Protein AF-A0A2P7U2L6-F1 (afdb_monomer_lite)

Radius of gyration: 20.57 Å; chains: 1; bounding box: 65×36×45 Å

Organism: NCBI:txid90242

Structure (mmCIF, N/CA/C/O backbone):
data_AF-A0A2P7U2L6-F1
#
_entry.id   AF-A0A2P7U2L6-F1
#
loop_
_atom_site.group_PDB
_atom_site.id
_atom_site.type_symbol
_atom_site.label_atom_id
_atom_site.label_alt_id
_atom_site.label_comp_id
_atom_site.label_asym_id
_atom_site.label_entity_id
_atom_site.label_seq_id
_atom_site.pdbx_PDB_ins_code
_atom_site.Cartn_x
_atom_site.Cartn_y
_atom_site.Cartn_z
_atom_site.occupancy
_atom_site.B_iso_or_equiv
_atom_site.auth_seq_id
_atom_site.auth_comp_id
_atom_site.auth_asym_id
_atom_site.auth_atom_id
_atom_site.pdbx_PDB_model_num
ATOM 1 N N . MET A 1 1 ? -16.203 23.470 31.481 1.00 56.00 1 MET A N 1
ATOM 2 C CA . MET A 1 1 ? -15.630 22.187 31.022 1.00 56.00 1 MET A CA 1
ATOM 3 C C . MET A 1 1 ? -15.504 22.270 29.515 1.00 56.00 1 MET A C 1
ATOM 5 O O . MET A 1 1 ? -16.449 22.721 28.888 1.00 56.00 1 MET A O 1
ATOM 9 N N . ASN A 1 2 ? -14.332 21.952 28.962 1.00 79.12 2 ASN A N 1
ATOM 10 C CA . ASN A 1 2 ? -14.069 22.022 27.524 1.00 79.12 2 ASN A CA 1
ATOM 11 C C . ASN A 1 2 ? -14.685 20.784 26.848 1.00 79.12 2 ASN A C 1
ATOM 13 O O . ASN A 1 2 ? -14.242 19.657 27.087 1.00 79.12 2 ASN A O 1
ATOM 17 N N . ASP A 1 3 ? -15.700 20.975 26.007 1.00 81.88 3 ASP A N 1
ATOM 18 C CA . ASP A 1 3 ? -16.376 19.870 25.308 1.00 81.88 3 ASP A CA 1
ATOM 19 C C . ASP A 1 3 ? -15.409 19.089 24.403 1.00 81.88 3 ASP A C 1
ATOM 21 O O . ASP A 1 3 ? -15.512 17.869 24.275 1.00 81.88 3 ASP A O 1
ATOM 25 N N . ILE A 1 4 ? -14.397 19.774 23.856 1.00 78.88 4 ILE A N 1
ATOM 26 C CA . ILE A 1 4 ? -13.320 19.179 23.052 1.00 78.88 4 ILE A CA 1
ATOM 27 C C . ILE A 1 4 ? -12.467 18.223 23.896 1.00 78.88 4 ILE A C 1
ATOM 29 O O . ILE A 1 4 ? -12.191 17.102 23.473 1.00 78.88 4 ILE A O 1
ATOM 33 N N . GLU A 1 5 ? -12.075 18.627 25.106 1.00 78.50 5 GLU A N 1
ATOM 34 C CA . GLU A 1 5 ? -11.290 17.777 26.013 1.00 78.50 5 GLU A CA 1
ATOM 35 C C . GLU A 1 5 ? -12.099 16.554 26.452 1.00 78.50 5 GLU A C 1
ATOM 37 O O . GLU A 1 5 ? -11.576 15.440 26.495 1.00 78.50 5 GLU A O 1
ATOM 42 N N . THR A 1 6 ? -13.398 16.738 26.695 1.00 83.25 6 THR A N 1
ATOM 43 C CA . THR A 1 6 ? -14.317 15.647 27.043 1.00 83.25 6 THR A CA 1
ATOM 44 C C . THR A 1 6 ? -14.467 14.659 25.884 1.00 83.25 6 THR A C 1
ATOM 46 O O . THR A 1 6 ? -14.420 13.448 26.100 1.00 83.25 6 THR A O 1
ATOM 49 N N . PHE A 1 7 ? -14.574 15.152 24.646 1.00 81.56 7 PHE A N 1
ATOM 50 C CA . PHE A 1 7 ? -14.626 14.328 23.439 1.00 81.56 7 PHE A CA 1
ATOM 51 C C . PHE A 1 7 ? -13.334 13.523 23.239 1.00 81.56 7 PHE A C 1
ATOM 53 O O . PHE A 1 7 ? -13.395 12.308 23.062 1.00 81.56 7 PHE A O 1
ATOM 60 N N . LEU A 1 8 ? -12.165 14.163 23.342 1.00 81.12 8 LEU A N 1
ATOM 61 C CA . LEU A 1 8 ? -10.861 13.504 23.184 1.00 81.12 8 LEU A CA 1
ATOM 62 C C . LEU A 1 8 ? -10.593 12.461 24.278 1.00 81.12 8 LEU A C 1
ATOM 64 O O . LEU A 1 8 ? -10.047 11.396 23.993 1.00 81.12 8 LEU A O 1
ATOM 68 N N . THR A 1 9 ? -11.014 12.742 25.514 1.00 76.19 9 THR A N 1
ATOM 69 C CA . THR A 1 9 ? -10.850 11.831 26.658 1.00 76.19 9 THR A CA 1
ATOM 70 C C . THR A 1 9 ? -11.804 10.642 26.562 1.00 76.19 9 THR A C 1
ATOM 72 O O . THR A 1 9 ? -11.398 9.502 26.780 1.00 76.19 9 THR A O 1
ATOM 75 N N . LYS A 1 10 ? -13.063 10.880 26.171 1.00 72.00 10 LYS A N 1
ATOM 76 C CA . LYS A 1 10 ? -14.072 9.828 25.974 1.00 72.00 10 LYS A CA 1
ATOM 77 C C . LYS A 1 10 ? -13.739 8.922 24.792 1.00 72.00 10 LYS A C 1
ATOM 79 O O . LYS A 1 10 ? -13.994 7.724 24.856 1.00 72.00 10 LYS A O 1
ATOM 84 N N . HIS A 1 11 ? -13.159 9.485 23.735 1.00 69.19 11 HIS A N 1
ATOM 85 C CA . HIS A 1 11 ? -12.743 8.729 22.561 1.00 69.19 11 HIS A CA 1
ATOM 86 C C . HIS A 1 11 ? -11.315 8.198 22.637 1.00 69.19 11 HIS A C 1
ATOM 88 O O . HIS A 1 11 ? -10.924 7.579 21.651 1.00 69.19 11 HIS A O 1
ATOM 94 N N . GLN A 1 12 ? -10.587 8.420 23.756 1.00 57.12 12 GLN A N 1
ATOM 95 C CA . GLN A 1 12 ? -9.209 7.966 24.020 1.00 57.12 12 GLN A CA 1
ATOM 96 C C . GLN A 1 12 ? -8.493 7.664 22.709 1.00 57.12 12 GLN A C 1
ATOM 98 O O . GLN A 1 12 ? -8.294 6.502 22.355 1.00 57.12 12 GLN A O 1
ATOM 103 N N . LEU A 1 13 ? -8.267 8.724 21.921 1.00 55.00 13 LEU A N 1
ATOM 104 C CA . LEU A 1 13 ? -7.765 8.598 20.562 1.00 55.00 13 LEU A CA 1
ATOM 105 C C . LEU A 1 13 ? -6.519 7.719 20.601 1.00 55.00 13 LEU A C 1
ATOM 107 O O . LEU A 1 13 ? -5.454 8.120 21.074 1.00 55.00 13 LEU A O 1
ATOM 111 N N . ALA A 1 14 ? -6.687 6.491 20.117 1.00 51.19 14 ALA A N 1
ATOM 112 C CA . ALA A 1 14 ? -5.691 5.439 20.037 1.00 51.19 14 ALA A CA 1
ATOM 113 C C . ALA A 1 14 ? -4.623 5.761 18.973 1.00 51.19 14 ALA A C 1
ATOM 115 O O . ALA A 1 14 ? -4.095 4.878 18.305 1.00 51.19 14 ALA A O 1
ATOM 116 N N . ASP A 1 15 ? -4.267 7.036 18.815 1.00 50.53 15 ASP A N 1
ATOM 117 C CA . ASP A 1 15 ? -3.298 7.546 17.847 1.00 50.53 15 ASP A CA 1
ATOM 118 C C . ASP A 1 15 ? -1.838 7.314 18.287 1.00 50.53 15 ASP A C 1
ATOM 120 O O . ASP A 1 15 ? -0.909 7.856 17.692 1.00 50.53 15 ASP A O 1
ATOM 124 N N . LYS A 1 16 ? -1.610 6.475 19.308 1.00 48.44 16 LYS A N 1
ATOM 125 C CA . LYS A 1 16 ? -0.281 5.933 19.644 1.00 48.44 16 LYS A CA 1
ATOM 126 C C . LYS A 1 16 ? -0.067 4.488 19.200 1.00 48.44 16 LYS A C 1
ATOM 128 O O . LYS A 1 16 ? 1.047 3.988 19.346 1.00 48.44 16 LYS A O 1
ATOM 133 N N . GLN A 1 17 ? -1.065 3.812 18.628 1.00 49.69 17 GLN A N 1
ATOM 134 C CA . GLN A 1 17 ? -0.748 2.632 17.832 1.00 49.69 17 GLN A CA 1
ATOM 135 C C . GLN A 1 17 ? -0.147 3.156 16.535 1.00 49.69 17 GLN A C 1
ATOM 137 O O . GLN A 1 17 ? -0.838 3.817 15.760 1.00 49.69 17 GLN A O 1
ATOM 142 N N . LYS A 1 18 ? 1.162 2.941 16.338 1.00 52.66 18 LYS A N 1
ATOM 143 C CA . LYS A 1 18 ? 1.815 3.123 15.036 1.00 52.66 18 LYS A CA 1
ATOM 144 C C . LYS A 1 18 ? 0.857 2.549 13.995 1.00 52.66 18 LYS A C 1
ATOM 146 O O . LYS A 1 18 ? 0.644 1.342 13.993 1.00 52.66 18 LYS A O 1
ATOM 151 N N . LYS A 1 19 ? 0.225 3.408 13.188 1.00 56.16 19 LYS A N 1
ATOM 152 C CA . LYS A 1 19 ? -0.650 2.995 12.087 1.00 56.16 19 LYS A CA 1
ATOM 153 C C . LYS A 1 19 ? 0.255 2.350 11.044 1.00 56.16 19 LYS A C 1
ATOM 155 O O . LYS A 1 19 ? 0.667 3.007 10.091 1.00 56.16 19 LYS A O 1
ATOM 160 N N . THR A 1 20 ? 0.658 1.110 11.299 1.00 64.31 20 THR A N 1
ATOM 161 C CA . THR A 1 20 ? 1.375 0.284 10.34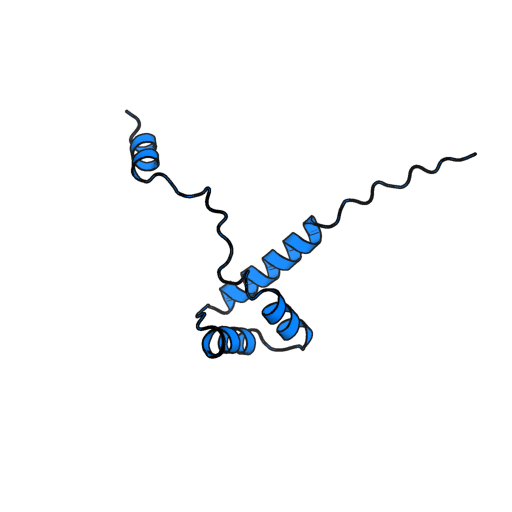2 1.00 64.31 20 THR A CA 1
ATOM 162 C C . THR A 1 20 ? 0.451 0.138 9.144 1.00 64.31 20 THR A C 1
ATOM 164 O O . THR A 1 20 ? -0.760 -0.073 9.272 1.00 64.31 20 THR A O 1
ATOM 167 N N . SER A 1 21 ? 0.986 0.413 7.958 1.00 78.06 21 SER A N 1
ATOM 168 C CA . SER A 1 21 ? 0.189 0.311 6.740 1.00 78.06 21 SER A CA 1
ATOM 169 C C . SER A 1 21 ? -0.253 -1.140 6.584 1.00 78.06 21 SER A C 1
ATOM 171 O O . SER A 1 21 ? 0.544 -2.046 6.805 1.00 78.06 21 SER A O 1
ATOM 173 N N . VAL A 1 22 ? -1.477 -1.384 6.111 1.00 83.31 22 VAL A N 1
ATOM 174 C CA . VAL A 1 22 ? -1.926 -2.743 5.740 1.00 83.31 22 VAL A CA 1
ATOM 175 C C . VAL A 1 22 ? -0.995 -3.367 4.684 1.00 83.31 22 VAL A C 1
ATOM 177 O O . VAL A 1 22 ? -0.930 -4.582 4.547 1.00 83.31 22 VAL A O 1
ATOM 180 N N . LEU A 1 23 ? -0.229 -2.539 3.962 1.00 87.31 23 LEU A N 1
ATOM 181 C CA . LEU A 1 23 ? 0.768 -2.965 2.977 1.00 87.31 23 LEU A CA 1
ATOM 182 C C . LEU A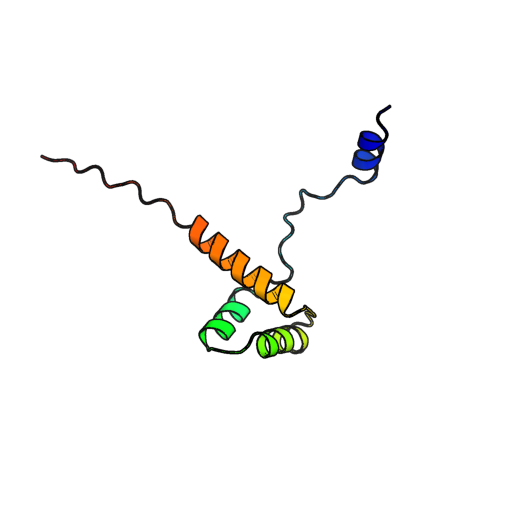 1 23 ? 2.171 -3.188 3.544 1.00 87.31 23 LEU A C 1
ATOM 184 O O . LEU A 1 23 ? 3.015 -3.712 2.826 1.00 87.31 23 LEU A O 1
ATOM 188 N N . GLU A 1 24 ? 2.430 -2.816 4.800 1.00 87.31 24 GLU A N 1
ATOM 189 C CA . GLU A 1 24 ? 3.743 -2.978 5.434 1.00 87.31 24 GLU A CA 1
ATOM 190 C C . GLU A 1 24 ? 4.244 -4.432 5.417 1.00 87.31 24 GLU A C 1
ATOM 192 O O . GLU A 1 24 ? 5.380 -4.643 4.988 1.00 87.31 24 GLU A O 1
ATOM 197 N N . PRO A 1 25 ? 3.417 -5.450 5.737 1.00 90.12 25 PRO A N 1
ATOM 198 C CA . PRO A 1 25 ? 3.847 -6.848 5.661 1.00 90.12 25 PRO A CA 1
ATOM 199 C C . PRO A 1 25 ? 4.179 -7.313 4.237 1.00 90.12 25 PRO A C 1
ATOM 201 O O . PRO A 1 25 ? 4.922 -8.273 4.060 1.00 90.12 25 PRO A O 1
ATOM 204 N N . TYR A 1 26 ? 3.642 -6.635 3.219 1.00 91.31 26 TYR A N 1
ATOM 205 C CA . TYR A 1 26 ? 3.775 -7.006 1.806 1.00 91.31 26 TYR A CA 1
ATOM 206 C C . TYR A 1 26 ? 4.734 -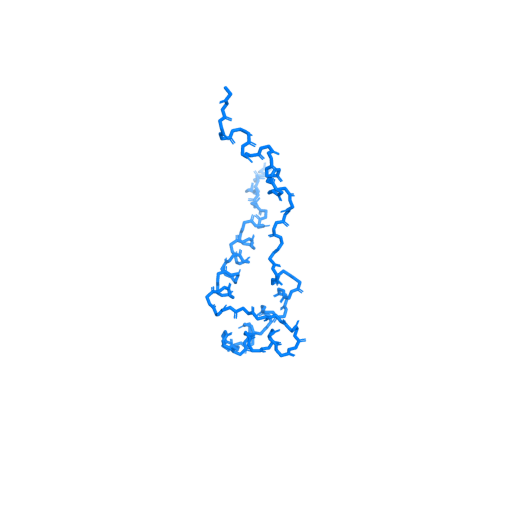6.083 1.046 1.00 91.31 26 TYR A C 1
ATOM 208 O O . TYR A 1 26 ? 4.796 -6.128 -0.182 1.00 91.31 26 TYR A O 1
ATOM 216 N N . GLN A 1 27 ? 5.488 -5.233 1.753 1.00 90.38 27 GLN A N 1
ATOM 217 C CA . GLN A 1 27 ? 6.345 -4.222 1.137 1.00 90.38 27 GLN A CA 1
ATOM 218 C C . GLN A 1 27 ? 7.350 -4.831 0.153 1.00 90.38 27 GLN A C 1
ATOM 220 O O . GLN A 1 27 ? 7.502 -4.322 -0.955 1.00 90.38 27 GLN A O 1
ATOM 225 N N . ALA A 1 28 ? 8.023 -5.913 0.555 1.00 89.75 28 ALA A N 1
ATOM 226 C CA . ALA A 1 28 ? 9.035 -6.571 -0.268 1.00 89.75 28 ALA A CA 1
ATOM 227 C C . ALA A 1 28 ? 8.436 -7.098 -1.581 1.00 89.75 28 ALA A C 1
ATOM 229 O O . ALA A 1 28 ? 8.958 -6.806 -2.651 1.00 89.75 28 ALA A O 1
ATOM 230 N N . GLU A 1 29 ? 7.291 -7.780 -1.501 1.00 92.88 29 GLU A N 1
ATOM 231 C CA . GLU A 1 29 ? 6.587 -8.337 -2.662 1.00 92.88 29 GLU A CA 1
ATOM 232 C C . GLU A 1 29 ? 6.103 -7.229 -3.614 1.00 92.88 29 GLU A C 1
ATOM 234 O O . GLU A 1 29 ? 6.253 -7.326 -4.831 1.00 92.88 29 GLU A O 1
ATOM 239 N N . ILE A 1 30 ? 5.562 -6.132 -3.066 1.00 92.00 30 ILE A N 1
ATOM 240 C CA . ILE A 1 30 ? 5.106 -4.974 -3.849 1.00 92.00 30 ILE A CA 1
ATOM 241 C C . ILE A 1 30 ? 6.275 -4.325 -4.602 1.00 92.00 30 ILE A C 1
ATOM 243 O O . ILE A 1 30 ? 6.126 -3.973 -5.776 1.00 92.00 30 ILE A O 1
ATOM 247 N N . LEU A 1 31 ? 7.422 -4.146 -3.938 1.00 90.56 31 LEU A N 1
ATOM 248 C CA . LEU A 1 31 ? 8.613 -3.557 -4.551 1.00 90.56 31 LEU A CA 1
ATOM 249 C C . LEU A 1 31 ? 9.214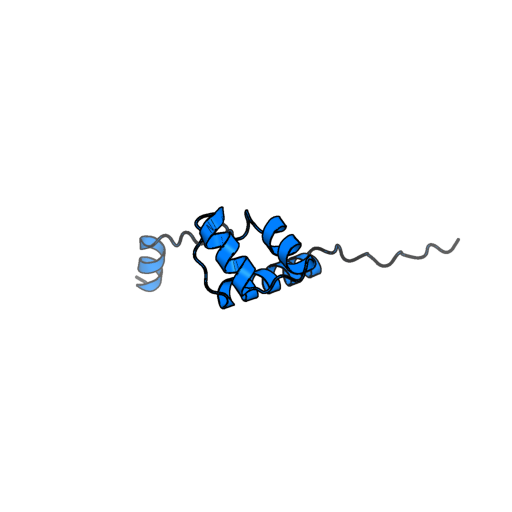 -4.485 -5.607 1.00 90.56 31 LEU A C 1
ATOM 251 O O . LEU A 1 31 ? 9.500 -4.018 -6.705 1.00 90.56 31 LEU A O 1
ATOM 255 N N . GLU A 1 32 ? 9.304 -5.787 -5.337 1.00 92.88 32 GLU A N 1
ATOM 256 C CA . GLU A 1 32 ? 9.801 -6.775 -6.297 1.00 92.88 32 GLU A CA 1
ATOM 257 C C . GLU A 1 32 ? 8.943 -6.799 -7.572 1.00 92.88 32 GLU A C 1
ATOM 259 O O . GLU A 1 32 ? 9.464 -6.768 -8.690 1.00 92.88 32 GLU A O 1
ATOM 264 N N . LEU A 1 33 ? 7.612 -6.794 -7.436 1.00 93.25 33 LEU A N 1
ATOM 265 C CA . LEU A 1 33 ? 6.715 -6.720 -8.592 1.00 93.25 33 LEU A CA 1
ATOM 266 C C . LEU A 1 33 ? 6.898 -5.410 -9.369 1.00 93.25 33 LEU A C 1
ATOM 268 O O . LEU A 1 33 ? 6.810 -5.397 -10.600 1.00 93.25 33 LEU A O 1
ATOM 272 N N . LYS A 1 34 ? 7.180 -4.306 -8.671 1.00 91.38 34 LYS A N 1
ATOM 273 C CA . LYS A 1 34 ? 7.434 -3.014 -9.310 1.00 91.38 34 LYS A CA 1
ATOM 274 C C . LYS A 1 34 ? 8.763 -2.999 -10.066 1.00 91.38 34 LYS A C 1
ATOM 276 O O . LYS A 1 34 ? 8.805 -2.477 -11.177 1.00 91.38 34 LYS A O 1
ATOM 281 N N . GLU A 1 35 ? 9.812 -3.588 -9.499 1.00 91.44 35 GLU A N 1
ATOM 282 C CA . GLU A 1 35 ? 11.134 -3.730 -10.126 1.00 91.44 35 GLU A CA 1
ATOM 283 C C . GLU A 1 35 ? 11.090 -4.637 -11.358 1.00 91.44 35 GLU A C 1
ATOM 285 O O . GLU A 1 35 ? 11.711 -4.330 -12.372 1.00 91.44 35 GLU A O 1
ATOM 290 N N . LYS A 1 36 ? 10.267 -5.691 -11.324 1.00 94.19 36 LYS A N 1
ATOM 291 C CA . LYS A 1 36 ? 9.982 -6.549 -12.487 1.00 94.19 36 LYS A CA 1
ATOM 292 C C . LYS A 1 36 ? 9.150 -5.857 -13.579 1.00 94.19 36 LYS A C 1
ATOM 294 O O . LYS A 1 36 ? 8.932 -6.443 -14.635 1.00 94.19 36 LYS A O 1
ATOM 299 N N . GLY A 1 37 ? 8.676 -4.632 -13.345 1.00 93.81 37 GLY A N 1
ATOM 300 C CA . GLY A 1 37 ? 7.935 -3.840 -14.329 1.00 93.81 37 GLY A CA 1
ATOM 301 C C . GLY A 1 37 ? 6.435 -4.138 -14.399 1.00 93.81 37 GLY A C 1
ATOM 302 O O . GLY A 1 37 ? 5.775 -3.711 -15.349 1.00 93.81 37 GLY A O 1
ATOM 303 N N . TYR A 1 38 ? 5.860 -4.832 -13.411 1.00 95.25 38 TYR A N 1
ATOM 304 C CA . TYR A 1 38 ? 4.417 -5.057 -13.384 1.00 95.25 38 TYR A CA 1
ATOM 305 C C . TYR A 1 38 ? 3.648 -3.757 -13.127 1.00 95.25 38 TYR A C 1
ATOM 307 O O . TYR A 1 38 ? 4.052 -2.881 -12.355 1.00 95.25 38 TYR A O 1
ATOM 315 N N . SER A 1 39 ? 2.492 -3.635 -13.782 1.00 93.06 39 SER A N 1
ATOM 316 C CA . SER A 1 39 ? 1.605 -2.490 -13.579 1.00 93.06 39 SER A CA 1
ATOM 317 C C . SER A 1 39 ? 0.925 -2.545 -12.210 1.00 93.06 39 SER A C 1
ATOM 319 O O . SER A 1 39 ? 0.614 -3.619 -11.697 1.00 93.06 39 SER A O 1
ATOM 321 N N . ASP A 1 40 ? 0.603 -1.380 -11.646 1.00 92.12 40 ASP A N 1
ATOM 322 C CA . ASP A 1 40 ? -0.047 -1.291 -10.333 1.00 92.12 40 ASP A CA 1
ATOM 323 C C . ASP A 1 40 ? -1.375 -2.065 -10.277 1.00 92.12 40 ASP A C 1
ATOM 325 O O . ASP A 1 40 ? -1.739 -2.583 -9.228 1.00 92.12 40 ASP A O 1
ATOM 329 N N . LYS A 1 41 ? -2.099 -2.172 -11.402 1.00 93.38 41 LYS A N 1
ATOM 330 C CA . LYS A 1 41 ? -3.339 -2.963 -11.492 1.00 93.38 41 LYS A CA 1
ATOM 331 C C . LYS A 1 41 ? -3.085 -4.446 -11.225 1.00 93.38 41 LYS A C 1
ATOM 333 O O . LYS A 1 41 ? -3.864 -5.075 -10.518 1.00 93.38 41 LYS A O 1
ATOM 338 N N . ILE A 1 42 ? -1.995 -4.984 -11.772 1.00 94.75 42 ILE A N 1
ATOM 339 C CA . ILE A 1 42 ? -1.586 -6.374 -11.543 1.00 94.75 42 ILE A CA 1
ATOM 340 C C . ILE A 1 42 ? -1.163 -6.565 -10.088 1.00 94.75 42 ILE A C 1
ATOM 342 O O . ILE A 1 42 ? -1.549 -7.552 -9.476 1.00 94.75 42 ILE A O 1
ATOM 346 N N . ILE A 1 43 ? -0.455 -5.596 -9.504 1.00 94.50 43 ILE A N 1
ATOM 347 C CA . ILE A 1 43 ? -0.034 -5.653 -8.097 1.00 94.50 43 ILE A CA 1
ATOM 348 C C . ILE A 1 43 ? -1.246 -5.620 -7.152 1.00 94.50 43 ILE A C 1
ATOM 350 O O . ILE A 1 43 ? -1.314 -6.411 -6.218 1.00 94.50 43 ILE A O 1
ATOM 354 N N . VAL A 1 44 ? -2.238 -4.756 -7.404 1.00 94.81 44 VAL A N 1
ATOM 355 C CA . VAL A 1 44 ? -3.494 -4.735 -6.628 1.00 94.81 44 VAL A CA 1
ATOM 356 C C . VAL A 1 44 ? -4.221 -6.073 -6.734 1.00 94.81 44 VAL A C 1
ATOM 358 O O . VAL A 1 44 ? -4.663 -6.606 -5.721 1.00 94.81 44 VAL A O 1
ATOM 361 N N . ARG A 1 45 ? -4.305 -6.638 -7.942 1.00 95.12 45 ARG A N 1
ATOM 362 C CA . ARG A 1 45 ? -4.947 -7.934 -8.167 1.00 95.12 45 ARG A CA 1
ATOM 363 C C . ARG A 1 45 ? -4.214 -9.071 -7.454 1.00 95.12 45 ARG A C 1
ATOM 365 O O . ARG A 1 45 ? -4.859 -9.907 -6.839 1.00 95.12 45 ARG A O 1
ATOM 372 N N . PHE A 1 46 ? -2.882 -9.062 -7.470 1.00 94.81 46 PHE A N 1
ATOM 373 C CA . PHE A 1 46 ? -2.059 -9.998 -6.707 1.00 94.81 46 PHE A CA 1
ATOM 374 C C . PHE A 1 46 ? -2.342 -9.904 -5.201 1.00 94.81 46 PHE A C 1
ATOM 376 O O . PHE A 1 46 ? -2.527 -10.929 -4.553 1.00 94.81 46 PHE A O 1
ATOM 383 N N . LEU A 1 47 ? -2.422 -8.692 -4.644 1.00 94.31 47 LEU A N 1
ATOM 384 C CA . LEU A 1 47 ? -2.731 -8.498 -3.224 1.00 94.31 47 LEU A CA 1
ATOM 385 C C . LEU A 1 47 ? -4.141 -8.990 -2.871 1.00 94.31 47 LEU A C 1
ATOM 387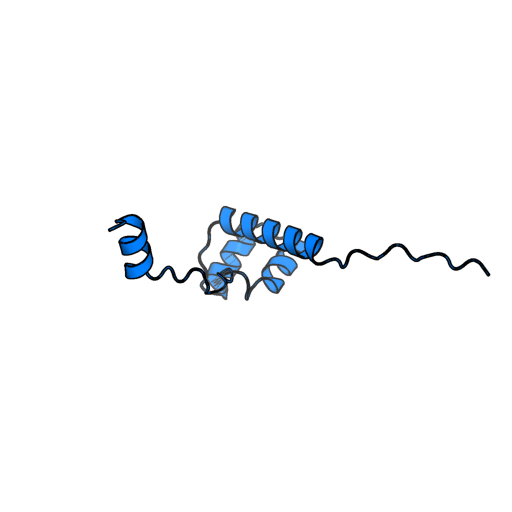 O O . LEU A 1 47 ? -4.328 -9.598 -1.818 1.00 94.31 47 LEU A O 1
ATOM 391 N N . GLU A 1 48 ? -5.115 -8.783 -3.755 1.00 94.81 48 GLU A N 1
ATOM 392 C CA . GLU A 1 48 ? -6.484 -9.261 -3.559 1.00 94.81 48 GLU A CA 1
ATOM 393 C C . GLU A 1 48 ? -6.568 -10.794 -3.646 1.00 94.81 48 GLU A C 1
ATOM 395 O O . GLU A 1 48 ? -7.106 -11.419 -2.735 1.00 94.81 48 GLU A O 1
ATOM 400 N N . GLU A 1 49 ? -5.989 -11.409 -4.682 1.00 94.31 49 GLU A N 1
ATOM 401 C CA . GLU A 1 49 ? -6.092 -12.854 -4.938 1.00 94.31 49 GLU A CA 1
ATOM 402 C C . GLU A 1 49 ? -5.185 -13.696 -4.024 1.00 94.31 49 GLU A C 1
ATOM 404 O O . GLU A 1 49 ? -5.611 -14.737 -3.530 1.00 94.31 49 GLU A O 1
ATOM 409 N N . MET A 1 50 ? -3.948 -13.257 -3.764 1.00 93.56 50 MET A N 1
ATOM 410 C CA . MET A 1 50 ? -2.953 -14.051 -3.026 1.00 93.56 50 MET A CA 1
ATOM 411 C C . MET A 1 50 ? -2.906 -13.736 -1.533 1.00 93.56 50 MET A C 1
ATOM 413 O O . MET A 1 50 ? -2.469 -14.574 -0.744 1.00 93.56 50 MET A O 1
ATOM 417 N N . LYS A 1 51 ? -3.291 -12.517 -1.137 1.00 89.88 51 LYS A N 1
ATOM 418 C CA . LYS A 1 51 ? -3.175 -12.039 0.252 1.00 89.88 51 LYS A CA 1
ATOM 419 C C . LYS A 1 51 ? -4.522 -11.646 0.860 1.00 89.88 51 LYS A C 1
ATOM 421 O O . LYS A 1 51 ? -4.573 -11.365 2.053 1.00 89.88 51 LYS A O 1
ATOM 426 N N . GLY A 1 52 ? -5.606 -11.634 0.076 1.00 91.44 52 GLY A N 1
ATOM 427 C CA . GLY A 1 52 ? -6.936 -11.222 0.536 1.00 91.44 52 GLY A CA 1
ATOM 428 C C . GLY A 1 52 ? -7.044 -9.725 0.846 1.00 91.44 52 GLY A C 1
ATOM 429 O O . GLY A 1 52 ? -7.962 -9.302 1.546 1.00 91.44 52 GLY A O 1
ATOM 430 N N . VAL A 1 53 ? -6.104 -8.907 0.359 1.00 90.25 53 VAL A N 1
ATOM 431 C CA . VAL A 1 53 ? -6.018 -7.475 0.667 1.00 90.25 53 VAL A CA 1
ATOM 432 C C . VAL A 1 53 ? -6.594 -6.661 -0.484 1.00 90.25 53 VAL A C 1
ATOM 434 O O . VAL A 1 53 ? -5.955 -6.456 -1.515 1.00 90.25 53 VAL A O 1
ATOM 437 N N . LYS A 1 54 ? -7.807 -6.140 -0.283 1.00 91.62 54 LYS A N 1
ATOM 438 C CA . LYS A 1 54 ? -8.483 -5.283 -1.260 1.00 91.62 54 LYS A CA 1
ATOM 439 C C . LYS A 1 54 ? -8.139 -3.814 -1.024 1.00 91.62 54 LYS A C 1
ATOM 441 O O . LYS A 1 54 ? -8.555 -3.217 -0.033 1.00 91.62 54 LYS A O 1
ATOM 446 N N . ILE A 1 55 ? -7.409 -3.214 -1.958 1.00 90.06 55 ILE A N 1
ATOM 447 C CA . ILE A 1 55 ? -7.013 -1.801 -1.910 1.00 90.06 55 ILE A CA 1
ATOM 448 C C . ILE A 1 55 ? -7.234 -1.120 -3.259 1.00 90.06 55 ILE A C 1
ATOM 450 O O . ILE A 1 55 ? -7.282 -1.766 -4.302 1.00 90.06 55 ILE A O 1
ATOM 454 N N . SER A 1 56 ? -7.335 0.210 -3.262 1.00 90.75 56 SER A N 1
ATOM 455 C CA . SER A 1 56 ? -7.365 0.964 -4.516 1.00 90.75 56 SER A CA 1
ATOM 456 C C . SER A 1 56 ? -5.956 1.166 -5.080 1.00 90.75 56 SER A C 1
ATOM 458 O O . SER A 1 56 ? -4.971 1.268 -4.343 1.00 90.75 56 SER A O 1
ATOM 460 N N . GLN A 1 57 ? -5.857 1.326 -6.403 1.00 91.38 57 GLN A N 1
ATOM 461 C CA . GLN A 1 57 ? -4.594 1.657 -7.073 1.00 91.38 57 GLN A CA 1
ATOM 462 C C . GLN A 1 57 ? -3.984 2.974 -6.555 1.00 91.38 57 GLN A C 1
ATOM 464 O O . GLN A 1 57 ? -2.764 3.121 -6.483 1.00 91.38 57 GLN A O 1
ATOM 469 N N . GLN A 1 58 ? -4.822 3.939 -6.158 1.00 91.25 58 GLN A N 1
ATOM 470 C CA . GLN A 1 58 ? -4.362 5.192 -5.550 1.00 91.25 58 GLN A CA 1
ATOM 471 C C . GLN A 1 58 ? -3.693 4.949 -4.195 1.00 91.25 58 GLN A C 1
ATOM 473 O O . GLN A 1 58 ? -2.684 5.581 -3.882 1.00 91.25 58 GLN A O 1
ATOM 478 N N . TRP A 1 59 ? -4.233 4.018 -3.408 1.00 89.94 59 TRP A N 1
ATOM 479 C CA . TRP A 1 59 ? -3.682 3.660 -2.108 1.00 89.94 59 TRP A CA 1
ATOM 480 C C . TRP A 1 59 ? -2.322 2.968 -2.250 1.00 89.94 59 TRP A C 1
ATOM 482 O O . TRP A 1 59 ? -1.368 3.374 -1.586 1.00 89.94 59 TRP A O 1
ATOM 492 N N . LEU A 1 60 ? -2.194 2.037 -3.206 1.00 91.50 60 LEU A N 1
ATOM 493 C CA . LEU A 1 60 ? -0.914 1.415 -3.563 1.00 91.50 60 LEU A CA 1
ATOM 494 C C . LEU A 1 60 ? 0.127 2.464 -3.980 1.00 91.50 60 LEU A C 1
ATOM 496 O O . LEU A 1 60 ? 1.244 2.482 -3.468 1.00 91.50 60 LEU A O 1
ATOM 500 N N . ASN A 1 61 ? -0.248 3.391 -4.864 1.00 91.25 61 ASN A N 1
ATOM 501 C CA . ASN A 1 61 ? 0.654 4.448 -5.318 1.00 91.25 61 ASN A CA 1
ATOM 502 C C . ASN A 1 61 ? 1.083 5.391 -4.188 1.00 91.25 61 ASN A C 1
ATOM 504 O O . ASN A 1 61 ? 2.250 5.784 -4.114 1.00 91.25 61 ASN A O 1
ATOM 508 N N . ARG A 1 62 ? 0.162 5.745 -3.284 1.00 90.12 62 ARG A N 1
ATOM 509 C CA . ARG A 1 62 ? 0.480 6.543 -2.093 1.00 90.12 62 ARG A CA 1
ATOM 510 C C . ARG A 1 62 ? 1.474 5.813 -1.193 1.00 90.12 62 ARG A C 1
ATOM 512 O O . ARG A 1 62 ? 2.407 6.441 -0.694 1.00 90.12 62 ARG A O 1
ATOM 519 N N . TYR A 1 63 ? 1.296 4.507 -1.026 1.00 90.00 63 TYR A N 1
ATOM 520 C CA . TYR A 1 63 ? 2.187 3.671 -0.236 1.00 90.00 63 TYR A CA 1
ATOM 521 C C . TYR A 1 63 ? 3.589 3.578 -0.850 1.00 90.00 63 TYR A C 1
ATOM 523 O O . TYR A 1 63 ? 4.554 3.918 -0.175 1.00 90.00 63 TYR A O 1
ATOM 531 N N . ILE A 1 64 ? 3.709 3.281 -2.150 1.00 87.81 64 ILE A N 1
ATOM 532 C CA . ILE A 1 64 ? 5.007 3.226 -2.851 1.00 87.81 64 ILE A CA 1
ATOM 533 C C . ILE A 1 64 ? 5.770 4.555 -2.713 1.00 87.81 64 ILE A C 1
ATOM 535 O O . ILE A 1 64 ? 6.971 4.566 -2.435 1.00 87.81 64 ILE A O 1
ATOM 539 N N . ARG A 1 65 ? 5.082 5.699 -2.855 1.00 88.88 65 ARG A N 1
ATOM 540 C CA . ARG A 1 65 ? 5.693 7.026 -2.638 1.00 88.88 65 ARG A CA 1
ATOM 541 C C . ARG A 1 65 ? 6.158 7.218 -1.194 1.00 88.88 65 ARG A C 1
ATOM 543 O O . ARG A 1 65 ? 7.226 7.784 -0.973 1.00 88.88 65 ARG A O 1
ATOM 550 N N . SER A 1 66 ? 5.372 6.756 -0.221 1.00 85.69 66 SER A N 1
ATOM 551 C CA . SER A 1 66 ? 5.745 6.804 1.195 1.00 85.69 66 SER A CA 1
ATOM 552 C C . SER A 1 66 ? 6.985 5.955 1.480 1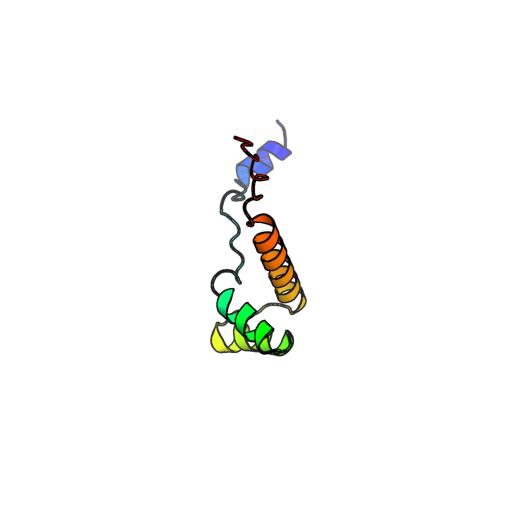.00 85.69 66 SER A C 1
ATOM 554 O O . SER A 1 66 ? 7.900 6.451 2.132 1.00 85.69 66 SER A O 1
ATOM 556 N N . CYS A 1 67 ? 7.070 4.739 0.931 1.00 82.44 67 CYS A N 1
ATOM 557 C CA . CYS A 1 67 ? 8.239 3.868 1.076 1.00 82.44 67 CYS A CA 1
ATOM 558 C C . CYS A 1 67 ? 9.510 4.520 0.519 1.00 82.44 67 CYS A C 1
ATOM 560 O O . CYS A 1 67 ? 10.535 4.525 1.194 1.00 82.44 67 CYS A O 1
ATOM 562 N N . ARG A 1 68 ? 9.444 5.144 -0.667 1.00 80.19 68 ARG A N 1
ATOM 563 C CA . ARG A 1 68 ? 10.594 5.862 -1.254 1.00 80.19 68 ARG A CA 1
ATOM 564 C C . ARG A 1 68 ? 11.047 7.034 -0.388 1.00 80.19 68 ARG A C 1
ATOM 566 O O . ARG A 1 68 ? 12.234 7.171 -0.120 1.00 80.19 68 ARG A O 1
ATOM 573 N N . LYS A 1 69 ? 10.099 7.831 0.112 1.00 80.25 69 LYS A N 1
ATOM 574 C CA . LYS A 1 69 ? 10.399 8.958 1.005 1.00 80.25 69 LYS A CA 1
ATOM 575 C C . LYS A 1 69 ? 11.030 8.498 2.324 1.00 80.25 69 LYS A C 1
ATOM 577 O O . LYS A 1 69 ? 11.908 9.174 2.848 1.00 80.25 69 LYS A O 1
ATOM 582 N N . GLN A 1 70 ? 10.593 7.358 2.861 1.00 72.69 70 GLN A N 1
ATOM 583 C CA . GLN A 1 70 ? 11.207 6.757 4.046 1.00 72.69 70 GLN A CA 1
ATOM 584 C C . GLN A 1 70 ? 12.627 6.268 3.745 1.00 72.69 70 GLN A C 1
ATOM 586 O O . GLN A 1 70 ? 13.540 6.627 4.476 1.00 72.69 70 GLN A O 1
ATOM 591 N N . ALA A 1 71 ? 12.842 5.561 2.632 1.00 68.56 71 ALA A N 1
ATOM 592 C CA . ALA A 1 71 ? 14.173 5.115 2.215 1.00 68.56 71 ALA A CA 1
ATOM 593 C C . ALA A 1 71 ? 15.159 6.282 1.999 1.00 68.56 71 ALA A C 1
ATOM 595 O O . ALA A 1 71 ? 16.334 6.176 2.342 1.00 68.56 71 ALA A O 1
ATOM 596 N N . GLU A 1 72 ? 14.685 7.413 1.471 1.00 64.56 72 GLU A N 1
ATOM 597 C CA . GLU A 1 72 ? 15.487 8.634 1.320 1.00 64.56 72 GLU A CA 1
ATOM 598 C C . GLU A 1 72 ? 15.815 9.295 2.668 1.00 64.56 72 GLU A C 1
ATOM 600 O O . GLU A 1 72 ? 16.936 9.760 2.857 1.00 64.56 72 GLU A O 1
ATOM 605 N N . ASN A 1 73 ? 14.876 9.293 3.618 1.00 60.09 73 ASN A N 1
ATOM 606 C CA . ASN A 1 73 ? 15.065 9.877 4.950 1.00 60.09 73 ASN A CA 1
ATOM 607 C C . ASN A 1 73 ? 15.862 8.969 5.911 1.00 60.09 73 ASN A C 1
ATOM 609 O O . ASN A 1 73 ? 16.378 9.435 6.921 1.00 60.09 73 ASN A O 1
ATOM 613 N N . SER A 1 74 ? 15.970 7.673 5.608 1.00 56.12 74 SER A N 1
ATOM 614 C CA . SER A 1 74 ? 16.750 6.695 6.377 1.00 56.12 74 SER A CA 1
ATOM 615 C C . SER A 1 74 ? 18.211 6.584 5.937 1.00 56.12 74 SER A C 1
ATOM 617 O O . SER A 1 74 ? 18.953 5.804 6.533 1.00 56.12 74 SER A O 1
ATOM 619 N N . LYS A 1 75 ? 18.664 7.349 4.932 1.00 50.00 75 LYS A N 1
ATOM 620 C CA . LYS A 1 75 ? 20.105 7.495 4.692 1.00 50.00 75 LYS A CA 1
ATOM 621 C C . LYS A 1 75 ? 20.705 8.229 5.897 1.00 50.00 75 LYS A C 1
ATOM 623 O O . LYS A 1 75 ? 20.332 9.384 6.113 1.00 50.00 75 LYS A O 1
ATOM 628 N N . PRO A 1 76 ? 21.622 7.625 6.680 1.00 45.97 76 PRO A N 1
ATOM 629 C CA . PRO A 1 76 ? 22.402 8.411 7.616 1.00 45.97 76 PRO A CA 1
ATOM 630 C C . PRO A 1 76 ? 23.120 9.461 6.776 1.00 45.97 76 PRO A C 1
ATOM 632 O O . PRO A 1 76 ? 23.817 9.140 5.814 1.00 45.97 76 PRO A O 1
ATOM 635 N N . ARG A 1 77 ? 22.866 10.729 7.091 1.00 43.09 77 ARG A N 1
ATOM 636 C CA . ARG A 1 77 ? 23.677 11.855 6.651 1.00 43.09 77 ARG A CA 1
ATOM 637 C C . ARG A 1 77 ? 25.129 11.458 6.894 1.00 43.09 77 ARG A C 1
ATOM 639 O O . ARG A 1 77 ? 25.551 11.414 8.044 1.00 43.09 77 ARG A O 1
ATOM 646 N N . THR A 1 78 ? 25.860 11.119 5.836 1.00 46.62 78 THR A N 1
ATOM 647 C CA . THR A 1 78 ? 27.305 10.959 5.907 1.00 46.62 78 THR A CA 1
ATOM 648 C C . THR A 1 78 ? 27.828 12.292 6.420 1.00 46.62 78 THR A C 1
ATOM 650 O O . THR A 1 78 ? 27.706 13.313 5.739 1.00 46.62 78 THR A O 1
ATOM 653 N N . GLU A 1 79 ? 28.301 12.317 7.663 1.00 52.06 79 GLU A N 1
ATOM 654 C CA . GLU A 1 79 ? 29.108 13.426 8.147 1.00 52.06 79 GLU A CA 1
ATOM 655 C C . GLU A 1 79 ? 30.230 13.642 7.120 1.00 52.06 79 GLU A C 1
ATOM 657 O O . GLU A 1 79 ? 30.847 12.663 6.683 1.00 52.06 79 GLU A O 1
ATOM 662 N N . PRO A 1 80 ? 30.470 14.879 6.653 1.00 49.16 80 PRO A N 1
ATOM 663 C CA . PRO A 1 80 ? 31.605 15.132 5.786 1.00 49.16 80 PRO A CA 1
ATOM 664 C C . PRO A 1 80 ? 32.860 14.745 6.566 1.00 49.16 80 PRO A C 1
ATOM 666 O O . PRO A 1 80 ? 33.103 15.263 7.656 1.00 49.16 80 PRO A O 1
ATOM 669 N N . ALA A 1 81 ? 33.619 13.797 6.018 1.00 55.28 81 ALA A N 1
ATOM 670 C CA . ALA A 1 81 ? 34.902 13.381 6.550 1.00 55.28 81 ALA A CA 1
ATOM 671 C C . ALA A 1 81 ? 35.762 14.627 6.805 1.00 55.28 81 ALA A C 1
ATOM 673 O O . ALA A 1 81 ? 36.173 15.316 5.869 1.00 55.28 81 ALA A O 1
ATOM 674 N N . VAL A 1 82 ? 36.005 14.932 8.081 1.00 52.62 82 VAL A N 1
ATOM 675 C CA . VAL A 1 82 ? 36.986 15.935 8.482 1.00 52.62 82 VAL A CA 1
ATOM 676 C C . VAL A 1 82 ? 38.341 15.421 8.018 1.00 52.62 82 VAL A C 1
ATOM 678 O O . VAL A 1 82 ? 38.883 14.456 8.556 1.00 52.62 82 VAL A O 1
ATOM 681 N N . VAL A 1 83 ? 38.860 16.060 6.975 1.00 52.12 83 VAL A N 1
ATOM 682 C CA . VAL A 1 83 ? 40.208 15.866 6.455 1.00 52.12 83 VAL A CA 1
ATOM 683 C C . VAL A 1 83 ? 41.184 16.231 7.576 1.00 52.12 83 VAL A C 1
ATOM 685 O O . VAL A 1 83 ? 41.401 17.406 7.860 1.00 52.12 83 VAL A O 1
ATOM 688 N N . LYS A 1 84 ? 41.755 15.230 8.253 1.00 51.25 84 LYS A N 1
ATOM 689 C CA . LYS A 1 84 ? 42.941 15.426 9.095 1.00 51.25 84 LYS A CA 1
ATOM 690 C C . LYS A 1 84 ? 44.161 15.464 8.181 1.00 51.25 84 LYS A C 1
ATOM 692 O O . LYS A 1 84 ? 44.724 14.425 7.845 1.00 51.25 84 LYS A O 1
ATOM 697 N N . LEU A 1 85 ? 44.521 16.677 7.774 1.00 45.16 85 LEU A N 1
ATOM 698 C CA . LEU A 1 85 ? 45.831 16.997 7.217 1.00 45.16 85 LEU A CA 1
ATOM 699 C C . LEU A 1 85 ? 46.881 16.713 8.311 1.00 45.16 85 LEU A C 1
ATOM 701 O O . LEU A 1 85 ? 46.775 17.280 9.400 1.00 45.16 85 LEU A O 1
ATOM 705 N N . HIS A 1 86 ? 47.811 15.792 8.049 1.00 57.28 86 HIS A N 1
ATOM 706 C CA . HIS A 1 86 ? 49.051 15.623 8.818 1.00 57.28 86 HIS A CA 1
ATOM 707 C C . HIS A 1 86 ? 50.202 16.217 8.015 1.00 57.28 86 HIS A C 1
ATOM 709 O O . HIS A 1 86 ? 50.159 16.072 6.771 1.00 57.28 86 HIS A O 1
#

Foldseek 3Di:
DDVVVVVCVVCVPPVPPPCQDPCNVVVVVLVVCVVVPHDLVVVQVCCCPVVVDHDDSVSSVVVVVVVVVVVVVPPPPPDPPPDPDD

pLDDT: mean 77.73, std 17.16, range [43.09, 95.25]

Secondary structure (DSSP, 8-state):
--HHHHHHHHTT--TTS----TTGGGHHHHHHHHHTT--HHHHHHHHHHHH-----HHHHHHHHHHHHHHHHHTS-----------

Sequence (86 aa):
MNDIETFLTKHQLADKQKKTSVLEPYQAEILELKEKGYSDKIIVRFLEEMKGVKISQQWLNRYIRSCRKQAENSKPRTEPAVVKLH